Protein AF-A0A2V5RCE3-F1 (afdb_monomer_lite)

Sequence (165 aa):
MPLLRQLEFVLVGQALRLPKSEPASDALALQLRGCDLRLERNARDLLRANGAARIAVELRVEWSPRLNTSAGRADYRQKLISLNPRLYEHPPEIDRTLRHELAHLLAQFRAGRRRILPHGKEWQQACRDLEIADDFRASGRYAVRLRAWPAVARTMEVNSTRGFD

pLDDT: mean 70.64, std 27.06, range [26.64, 98.31]

Secondary structure (DSSP, 8-state):
----------------------THHHHHHHHTTSB-HHHHHHHHHHHHHTT-HHHHTT-EEEE-TT--S-SEEEETTTTEEEE-GGGGG-HHHHHHHHHHHHHHHHHHHHHTTS---TT-HHHHHHHHHTT--TT--SSTT-S---TTS-S-----S--TT----

Structure (mmCIF, N/CA/C/O backbone):
data_AF-A0A2V5RCE3-F1
#
_entry.id   AF-A0A2V5RCE3-F1
#
loop_
_atom_site.group_PDB
_atom_site.id
_atom_site.type_symbol
_atom_site.label_atom_id
_atom_site.label_alt_id
_atom_site.label_comp_id
_atom_site.label_asym_id
_atom_site.label_entity_id
_atom_site.label_seq_id
_atom_site.pdbx_PDB_ins_code
_atom_site.Cartn_x
_atom_site.Cartn_y
_atom_site.Cartn_z
_atom_site.occupancy
_atom_site.B_iso_or_equiv
_atom_site.auth_seq_id
_atom_site.auth_comp_id
_atom_site.auth_asym_id
_atom_site.auth_atom_id
_atom_site.pdbx_PDB_model_num
ATOM 1 N N . MET A 1 1 ? 65.523 -5.461 -32.815 1.00 37.84 1 MET A N 1
ATOM 2 C CA . MET A 1 1 ? 64.943 -4.710 -31.681 1.00 37.84 1 MET A CA 1
ATOM 3 C C . MET A 1 1 ? 63.880 -3.758 -32.222 1.00 37.84 1 MET A C 1
ATOM 5 O O . MET A 1 1 ? 64.262 -2.705 -32.714 1.00 37.84 1 MET A O 1
ATOM 9 N N . PRO A 1 2 ? 62.587 -4.132 -32.252 1.00 42.06 2 PRO A N 1
ATOM 10 C CA . PRO A 1 2 ? 61.527 -3.234 -32.700 1.00 42.06 2 PRO A CA 1
ATOM 11 C C . PRO A 1 2 ? 61.005 -2.392 -31.525 1.00 42.06 2 PRO A C 1
ATOM 13 O O . PRO A 1 2 ? 60.792 -2.913 -30.431 1.00 42.06 2 PRO A O 1
ATOM 16 N N . LEU A 1 3 ? 60.784 -1.098 -31.759 1.00 37.69 3 LEU A N 1
ATOM 17 C CA . LEU A 1 3 ? 60.127 -0.180 -30.830 1.00 37.69 3 LEU A CA 1
ATOM 18 C C . LEU A 1 3 ? 58.724 0.164 -31.360 1.00 37.69 3 LEU A C 1
ATOM 20 O O . LEU A 1 3 ? 58.575 0.700 -32.452 1.00 37.69 3 LEU A O 1
ATOM 24 N N . LEU A 1 4 ? 57.729 -0.261 -30.574 1.00 37.22 4 LEU A N 1
ATOM 25 C CA . LEU A 1 4 ? 56.432 0.359 -30.238 1.00 37.22 4 LEU A CA 1
ATOM 26 C C . LEU A 1 4 ? 55.838 1.334 -31.278 1.00 37.22 4 LEU A C 1
ATOM 28 O O . LEU A 1 4 ? 56.316 2.443 -31.459 1.00 37.22 4 LEU A O 1
ATOM 32 N N . ARG A 1 5 ? 54.821 0.908 -32.039 1.00 42.91 5 ARG A N 1
ATOM 33 C CA . ARG A 1 5 ? 53.375 1.096 -31.759 1.00 42.91 5 ARG A CA 1
ATOM 34 C C . ARG A 1 5 ? 52.972 2.546 -31.455 1.00 42.91 5 ARG A C 1
ATOM 36 O O . ARG A 1 5 ? 52.985 2.958 -30.302 1.00 42.91 5 ARG A O 1
ATOM 43 N N . GLN A 1 6 ? 52.423 3.221 -32.463 1.00 35.06 6 GLN A N 1
ATOM 44 C CA . GLN A 1 6 ? 51.407 4.253 -32.267 1.00 35.06 6 GLN A CA 1
ATOM 45 C C . GLN A 1 6 ? 50.334 4.104 -33.354 1.00 35.06 6 GLN A C 1
ATOM 47 O O . GLN A 1 6 ? 50.625 4.136 -34.545 1.00 35.06 6 GLN A O 1
ATOM 52 N N . LEU A 1 7 ? 49.110 3.817 -32.908 1.00 35.25 7 LEU A N 1
ATOM 53 C CA . LEU A 1 7 ? 47.897 3.781 -33.717 1.00 35.25 7 LEU A CA 1
ATOM 54 C C . LEU A 1 7 ? 47.349 5.208 -33.775 1.00 35.25 7 LEU A C 1
ATOM 56 O O . LEU A 1 7 ? 46.911 5.746 -32.760 1.00 35.25 7 LEU A O 1
ATOM 60 N N . GLU A 1 8 ? 47.391 5.794 -34.964 1.00 29.88 8 GLU A N 1
ATOM 61 C CA . GLU A 1 8 ? 46.685 7.021 -35.316 1.00 29.88 8 GLU A CA 1
ATOM 62 C C . GLU A 1 8 ? 45.171 6.749 -35.294 1.00 29.88 8 GLU A C 1
ATOM 64 O O . GLU A 1 8 ? 44.665 5.904 -36.038 1.00 29.88 8 GLU A O 1
ATOM 69 N N . PHE A 1 9 ? 44.433 7.443 -34.426 1.00 29.42 9 PHE A N 1
ATOM 70 C CA . PHE A 1 9 ? 42.972 7.430 -34.444 1.00 29.42 9 PHE A CA 1
ATOM 71 C C . PHE A 1 9 ? 42.479 8.393 -35.525 1.00 29.42 9 PHE A C 1
ATOM 73 O O . PHE A 1 9 ? 42.364 9.598 -35.313 1.00 29.42 9 PHE A O 1
ATOM 80 N N . VAL A 1 10 ? 42.150 7.842 -36.690 1.00 30.52 10 VAL A N 1
ATOM 81 C CA . VAL A 1 10 ? 41.373 8.541 -37.714 1.00 30.52 10 VAL A CA 1
ATOM 82 C C . VAL A 1 10 ? 39.913 8.601 -37.248 1.00 30.52 10 VAL A C 1
ATOM 84 O O . VAL A 1 10 ? 39.211 7.591 -37.220 1.00 30.52 10 VAL A O 1
ATOM 87 N N . LEU A 1 11 ? 39.447 9.793 -36.869 1.00 35.50 11 LEU A N 1
ATOM 88 C CA . LEU A 1 11 ? 38.039 10.064 -36.577 1.00 35.50 11 LEU A CA 1
ATOM 89 C C . LEU A 1 11 ? 37.268 10.219 -37.900 1.00 35.50 11 LEU A C 1
ATOM 91 O O . LEU A 1 11 ? 37.122 11.322 -38.421 1.00 35.50 11 LEU A O 1
ATOM 95 N N . VAL A 1 12 ? 36.767 9.111 -38.450 1.00 33.16 12 VAL A N 1
ATOM 96 C CA . VAL A 1 12 ? 35.736 9.143 -39.500 1.00 33.16 12 VAL A CA 1
ATOM 97 C C . VAL A 1 12 ? 34.368 9.151 -38.827 1.00 33.16 12 VAL A C 1
ATOM 99 O O . VAL A 1 12 ? 34.001 8.230 -38.099 1.00 33.16 12 VAL A O 1
ATOM 102 N N . GLY A 1 13 ? 33.616 10.224 -39.069 1.00 37.88 13 GLY A N 1
ATOM 103 C CA . GLY A 1 13 ? 32.244 10.378 -38.615 1.00 37.88 13 GLY A CA 1
ATOM 104 C C . GLY A 1 13 ? 31.336 9.310 -39.214 1.00 37.88 13 GLY A C 1
ATOM 105 O O . GLY A 1 13 ? 31.085 9.290 -40.416 1.00 37.88 13 GLY A O 1
ATOM 106 N N . GLN A 1 14 ? 30.790 8.457 -38.355 1.00 32.53 14 GLN A N 1
ATOM 107 C CA . GLN A 1 14 ? 29.601 7.674 -38.652 1.00 32.53 14 GLN A CA 1
ATOM 108 C C . GLN A 1 14 ? 28.648 7.809 -37.472 1.00 32.53 14 GLN A C 1
ATOM 110 O O . GLN A 1 14 ? 28.931 7.378 -36.355 1.00 32.53 14 GLN A O 1
ATOM 115 N N . ALA A 1 15 ? 27.514 8.457 -37.729 1.00 34.78 15 ALA A N 1
ATOM 116 C CA . ALA A 1 15 ? 26.385 8.480 -36.822 1.00 34.78 15 ALA A CA 1
ATOM 117 C C . ALA A 1 15 ? 25.891 7.040 -36.639 1.00 34.78 15 ALA A C 1
ATOM 119 O O . ALA A 1 15 ? 25.146 6.513 -37.467 1.00 34.78 15 ALA A O 1
ATOM 120 N N . LEU A 1 16 ? 26.321 6.402 -35.551 1.00 32.81 16 LEU A N 1
ATOM 121 C CA . LEU A 1 16 ? 25.692 5.203 -35.020 1.00 32.81 16 LEU A CA 1
ATOM 122 C C . LEU A 1 16 ? 24.250 5.571 -34.659 1.00 32.81 16 LEU A C 1
ATOM 124 O O . LEU A 1 16 ? 23.953 6.046 -33.564 1.00 32.81 16 LEU A O 1
ATOM 128 N N . ARG A 1 17 ? 23.341 5.370 -35.619 1.00 36.81 17 ARG A N 1
ATOM 129 C CA . ARG A 1 17 ? 21.923 5.170 -35.334 1.00 36.81 17 ARG A CA 1
ATOM 130 C C . ARG A 1 17 ? 21.852 3.992 -34.370 1.00 36.81 17 ARG A C 1
ATOM 132 O O . ARG A 1 17 ? 21.995 2.842 -34.778 1.00 36.81 17 ARG A O 1
ATOM 139 N N . LEU A 1 18 ? 21.667 4.306 -33.090 1.00 40.34 18 LEU A N 1
ATOM 140 C CA . LEU A 1 18 ? 21.235 3.347 -32.085 1.00 40.34 18 LEU A CA 1
ATOM 141 C C . LEU A 1 18 ? 20.027 2.587 -32.655 1.00 40.34 18 LEU A C 1
ATOM 143 O O . LEU A 1 18 ? 19.117 3.238 -33.186 1.00 40.34 18 LEU A O 1
ATOM 147 N N . PRO A 1 19 ? 20.007 1.244 -32.593 1.00 34.78 19 PRO A N 1
ATOM 148 C CA . PRO A 1 19 ? 18.826 0.497 -32.984 1.00 34.78 19 PRO A CA 1
ATOM 149 C C . PRO A 1 19 ? 17.651 1.018 -32.155 1.00 34.78 19 PRO A C 1
ATOM 151 O O . PRO A 1 19 ? 17.719 1.095 -30.928 1.00 34.78 19 PRO A O 1
ATOM 154 N N . LYS A 1 20 ? 16.595 1.447 -32.850 1.00 43.28 20 LYS A N 1
ATOM 155 C CA . LYS A 1 20 ? 15.326 1.836 -32.244 1.00 43.28 20 LYS A CA 1
ATOM 156 C C . LYS A 1 20 ? 14.777 0.588 -31.561 1.00 43.28 20 LYS A C 1
ATOM 158 O O . LYS A 1 20 ? 14.284 -0.307 -32.237 1.00 43.28 20 LYS A O 1
ATOM 163 N N . SER A 1 21 ? 14.938 0.511 -30.246 1.00 45.16 21 SER A N 1
ATOM 164 C CA . SER A 1 21 ? 14.402 -0.568 -29.425 1.00 45.16 21 SER A CA 1
ATOM 165 C C . SER A 1 21 ? 12.898 -0.697 -29.691 1.00 45.16 21 SER A C 1
ATOM 167 O O . SER A 1 21 ? 12.136 0.242 -29.471 1.00 45.16 21 SER A O 1
ATOM 169 N N . GLU A 1 22 ? 12.519 -1.846 -30.241 1.00 49.88 22 GLU A N 1
ATOM 170 C CA . GLU A 1 22 ? 11.187 -2.255 -30.697 1.00 49.88 22 GLU A CA 1
ATOM 171 C C . GLU A 1 22 ? 10.179 -2.467 -29.514 1.00 49.88 22 GLU A C 1
ATOM 173 O O . GLU A 1 22 ? 10.536 -2.246 -28.352 1.00 49.88 22 GLU A O 1
ATOM 178 N N . PRO A 1 23 ? 8.895 -2.838 -29.750 1.00 42.31 23 PRO A N 1
ATOM 179 C CA . PRO A 1 23 ? 7.670 -2.381 -29.062 1.00 42.31 23 PRO A CA 1
ATOM 180 C C . PRO A 1 23 ? 7.483 -2.823 -27.600 1.00 42.31 23 PRO A C 1
ATOM 182 O O . PRO A 1 23 ? 6.464 -2.502 -26.988 1.00 42.31 23 PRO A O 1
ATOM 185 N N . ALA A 1 24 ? 8.453 -3.519 -27.004 1.00 45.22 24 ALA A N 1
ATOM 186 C CA . ALA A 1 24 ? 8.460 -3.815 -25.573 1.00 45.22 24 ALA A CA 1
ATOM 187 C C . ALA A 1 24 ? 8.501 -2.524 -24.740 1.00 45.22 24 ALA A C 1
ATOM 189 O O . ALA A 1 24 ? 7.848 -2.442 -23.704 1.00 45.22 24 ALA A O 1
ATOM 190 N N . SER A 1 25 ? 9.195 -1.490 -25.235 1.00 53.25 25 SER A N 1
ATOM 191 C CA . SER A 1 25 ? 9.208 -0.163 -24.611 1.00 53.25 25 SER A CA 1
ATOM 192 C C . SER A 1 25 ? 7.839 0.515 -24.664 1.00 53.25 25 SER A C 1
ATOM 194 O O . SER A 1 25 ? 7.491 1.219 -23.725 1.00 53.25 25 SER A O 1
ATOM 196 N N . ASP A 1 26 ? 7.051 0.296 -25.719 1.00 42.88 26 ASP A N 1
ATOM 197 C CA . ASP A 1 26 ? 5.727 0.906 -25.870 1.00 42.88 26 ASP A CA 1
ATOM 198 C C . ASP A 1 26 ? 4.650 0.138 -25.096 1.00 42.88 26 ASP A C 1
ATOM 200 O O . ASP A 1 26 ? 3.812 0.759 -24.447 1.00 42.88 26 ASP A O 1
ATOM 204 N N . ALA A 1 27 ? 4.704 -1.198 -25.071 1.00 46.28 27 ALA A N 1
ATOM 205 C CA . ALA A 1 27 ? 3.837 -2.024 -24.227 1.00 46.28 27 ALA A CA 1
ATOM 206 C C . ALA A 1 27 ? 4.103 -1.784 -22.731 1.00 46.28 27 ALA A C 1
ATOM 208 O O . ALA A 1 27 ? 3.159 -1.634 -21.951 1.00 46.28 27 ALA A O 1
ATOM 209 N N . LEU A 1 28 ? 5.379 -1.660 -22.345 1.00 53.59 28 LEU A N 1
ATOM 210 C CA . LEU A 1 28 ? 5.767 -1.240 -21.003 1.00 53.59 28 LEU A CA 1
ATOM 211 C C . LEU A 1 28 ? 5.331 0.210 -20.757 1.00 53.59 28 LEU A C 1
ATOM 213 O O . LEU A 1 28 ? 4.708 0.482 -19.742 1.00 53.59 28 LEU A O 1
ATOM 217 N N . ALA A 1 29 ? 5.539 1.140 -21.695 1.00 46.69 29 ALA A N 1
ATOM 218 C CA . ALA A 1 29 ? 5.075 2.526 -21.560 1.00 46.69 29 ALA A CA 1
ATOM 219 C C . ALA A 1 29 ? 3.543 2.660 -21.454 1.00 46.69 29 ALA A C 1
ATOM 221 O O . ALA A 1 29 ? 3.061 3.606 -20.829 1.00 46.69 29 ALA A O 1
ATOM 222 N N . LEU A 1 30 ? 2.771 1.736 -22.031 1.00 48.41 30 LEU A N 1
ATOM 223 C CA . LEU A 1 30 ? 1.317 1.651 -21.872 1.00 48.41 30 LEU A CA 1
ATOM 224 C C . LEU A 1 30 ? 0.917 1.054 -20.514 1.00 48.41 30 LEU A C 1
ATOM 226 O O . LEU A 1 30 ? 0.016 1.595 -19.876 1.00 48.41 30 LEU A O 1
ATOM 230 N N . GLN A 1 31 ? 1.621 0.029 -20.019 1.00 51.53 31 GLN A N 1
ATOM 231 C CA . GLN A 1 31 ? 1.467 -0.465 -18.637 1.00 51.53 31 GLN A CA 1
ATOM 232 C C . GLN A 1 31 ? 1.851 0.599 -17.592 1.00 51.53 31 GLN A C 1
ATOM 234 O O . GLN A 1 31 ? 1.241 0.692 -16.530 1.00 51.53 31 GLN A O 1
ATOM 239 N N . LEU A 1 32 ? 2.823 1.450 -17.922 1.00 51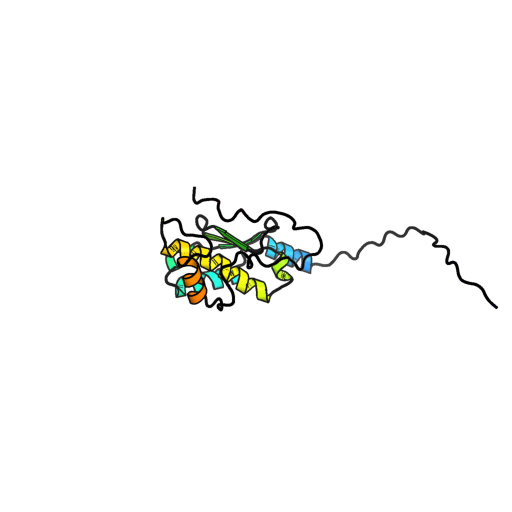.62 32 LEU A N 1
ATOM 240 C CA . LEU A 1 32 ? 3.333 2.545 -17.097 1.00 51.62 32 LEU A CA 1
ATOM 241 C C . LEU A 1 32 ? 2.439 3.794 -17.072 1.00 51.62 32 LEU A C 1
ATOM 243 O O . LEU A 1 32 ? 2.710 4.718 -16.307 1.00 51.62 32 LEU A O 1
ATOM 247 N N . ARG A 1 33 ? 1.393 3.855 -17.906 1.00 53.25 33 ARG A N 1
ATOM 248 C CA . ARG A 1 33 ? 0.445 4.981 -17.987 1.00 53.25 33 ARG A CA 1
ATOM 249 C C . ARG A 1 33 ? -0.935 4.653 -17.409 1.00 53.25 33 ARG A C 1
ATOM 251 O O . ARG A 1 33 ? -1.924 5.269 -17.801 1.00 53.25 33 ARG A O 1
ATOM 258 N N . GLY A 1 34 ? -1.019 3.708 -16.471 1.00 66.38 34 GLY A N 1
ATOM 259 C CA . GLY A 1 34 ? -2.299 3.262 -15.924 1.00 66.38 34 GLY A CA 1
ATOM 260 C C . GLY A 1 34 ? -2.231 2.630 -14.538 1.00 66.38 34 GLY A C 1
ATOM 261 O O . GLY A 1 34 ? -1.169 2.487 -13.931 1.00 66.38 34 GLY A O 1
ATOM 262 N N . CYS A 1 35 ? -3.418 2.271 -14.040 1.00 76.19 35 CYS A N 1
ATOM 263 C CA . CYS A 1 35 ? -3.561 1.453 -12.842 1.00 76.19 35 CYS A CA 1
ATOM 264 C C . CYS A 1 35 ? -3.161 0.007 -13.168 1.00 76.19 35 CYS A C 1
ATOM 266 O O . CYS A 1 35 ? -3.618 -0.551 -14.168 1.00 76.19 35 CYS A O 1
ATOM 268 N N . ASP A 1 36 ? -2.335 -0.609 -12.328 1.00 87.75 36 ASP A N 1
ATOM 269 C CA . ASP A 1 36 ? -1.973 -2.017 -12.457 1.00 87.75 36 ASP A CA 1
ATOM 270 C C . ASP A 1 36 ? -3.043 -2.878 -11.779 1.00 87.75 36 ASP A C 1
ATOM 272 O O . ASP A 1 36 ? -3.044 -3.067 -10.563 1.00 87.75 36 ASP A O 1
ATOM 276 N N . LEU A 1 37 ? -3.980 -3.398 -12.575 1.00 91.00 37 LEU A N 1
ATOM 277 C CA . LEU A 1 37 ? -5.136 -4.144 -12.069 1.00 91.00 37 LEU A CA 1
ATOM 278 C C . LEU A 1 37 ? -4.751 -5.417 -11.306 1.00 91.00 37 LEU A C 1
ATOM 280 O O . LEU A 1 37 ? -5.505 -5.862 -10.436 1.00 91.00 37 LEU A O 1
ATOM 284 N N . ARG A 1 38 ? -3.600 -6.023 -11.625 1.00 94.06 38 ARG A N 1
ATOM 285 C CA . ARG A 1 38 ? -3.135 -7.233 -10.942 1.00 94.06 38 ARG A CA 1
ATOM 286 C C . ARG A 1 38 ? -2.616 -6.881 -9.555 1.00 94.06 38 ARG A C 1
ATOM 288 O O . ARG A 1 38 ? -3.024 -7.520 -8.584 1.00 94.06 38 ARG A O 1
ATOM 295 N N . LEU A 1 39 ? -1.750 -5.871 -9.460 1.00 94.94 39 LEU A N 1
ATOM 296 C CA . LEU A 1 39 ? -1.236 -5.395 -8.174 1.00 94.94 39 LEU A CA 1
ATOM 297 C C . LEU A 1 39 ? -2.355 -4.807 -7.314 1.00 94.94 39 LEU A C 1
ATOM 299 O O . LEU A 1 39 ? -2.414 -5.076 -6.117 1.00 94.94 39 LEU A O 1
ATOM 303 N N . GLU A 1 40 ? -3.284 -4.079 -7.931 1.00 96.69 40 GLU A N 1
ATOM 304 C CA . GLU A 1 40 ? -4.472 -3.549 -7.270 1.00 96.69 40 GLU A CA 1
ATOM 305 C C . GLU A 1 40 ? -5.336 -4.668 -6.689 1.00 96.69 40 GLU A C 1
ATOM 307 O O . GLU A 1 40 ? -5.660 -4.627 -5.503 1.00 96.69 40 GLU A O 1
ATOM 312 N N . ARG A 1 41 ? -5.670 -5.704 -7.473 1.00 97.12 41 ARG A N 1
ATOM 313 C CA . ARG A 1 41 ? -6.446 -6.851 -6.977 1.00 97.12 41 ARG A CA 1
ATOM 314 C C . ARG A 1 41 ? -5.761 -7.512 -5.781 1.00 97.12 41 ARG A C 1
ATOM 316 O O . ARG A 1 41 ? -6.404 -7.666 -4.748 1.00 97.12 41 ARG A O 1
ATOM 323 N N . ASN A 1 42 ? -4.468 -7.818 -5.900 1.00 96.38 42 ASN A N 1
ATOM 324 C CA . ASN A 1 42 ? -3.686 -8.411 -4.814 1.00 96.38 42 ASN A CA 1
ATOM 325 C C . ASN A 1 42 ? -3.735 -7.543 -3.543 1.00 96.38 42 ASN A C 1
ATOM 327 O O . ASN A 1 42 ? -4.084 -8.016 -2.463 1.00 96.38 42 ASN A O 1
ATOM 331 N N . ALA A 1 43 ? -3.471 -6.242 -3.674 1.00 97.44 43 ALA A N 1
ATOM 332 C CA . ALA A 1 43 ? -3.476 -5.324 -2.541 1.00 97.44 43 ALA A CA 1
ATOM 333 C C . ALA A 1 43 ? -4.865 -5.189 -1.890 1.00 97.44 43 ALA A C 1
ATOM 335 O O . ALA A 1 43 ? -4.979 -5.094 -0.666 1.00 97.44 43 ALA A O 1
ATOM 336 N N . ARG A 1 44 ? -5.940 -5.227 -2.685 1.00 98.25 44 ARG A N 1
ATOM 337 C CA . ARG A 1 44 ? -7.314 -5.239 -2.168 1.00 98.25 44 ARG A CA 1
ATOM 338 C C . ARG A 1 44 ? -7.626 -6.509 -1.391 1.00 98.25 44 ARG A C 1
ATOM 340 O O . ARG A 1 44 ? -8.253 -6.422 -0.337 1.00 98.25 44 ARG A O 1
ATOM 347 N N . ASP A 1 45 ? -7.200 -7.662 -1.888 1.00 98.19 45 ASP A N 1
ATOM 348 C CA . ASP A 1 45 ? -7.431 -8.945 -1.224 1.00 98.19 45 ASP A CA 1
ATOM 349 C C . ASP A 1 45 ? -6.671 -9.017 0.105 1.00 98.19 45 ASP A C 1
ATOM 351 O O . ASP A 1 45 ? -7.261 -9.374 1.126 1.00 98.19 45 ASP A O 1
ATOM 355 N N . LEU A 1 46 ? -5.429 -8.525 0.136 1.00 97.62 46 LEU A N 1
ATOM 356 C CA . LEU A 1 46 ? -4.654 -8.363 1.368 1.00 97.62 46 LEU A CA 1
ATOM 357 C C . LEU A 1 46 ? -5.350 -7.445 2.386 1.00 97.62 46 LEU A C 1
ATOM 359 O O . LEU A 1 46 ? -5.424 -7.783 3.568 1.00 97.62 46 LEU A O 1
ATOM 363 N N . LEU A 1 47 ? -5.907 -6.304 1.960 1.00 98.25 47 LEU A N 1
ATOM 364 C CA . LEU A 1 47 ? -6.668 -5.425 2.859 1.00 98.25 47 LEU A CA 1
ATOM 365 C C . LEU A 1 47 ? -7.944 -6.088 3.381 1.00 98.25 47 LEU A C 1
ATOM 367 O O . LEU A 1 47 ? -8.267 -5.938 4.558 1.00 98.25 47 LEU A O 1
ATOM 371 N N . ARG A 1 48 ? -8.678 -6.816 2.533 1.00 98.31 48 ARG A N 1
ATOM 372 C CA . ARG A 1 48 ? -9.897 -7.535 2.937 1.00 98.31 48 ARG A CA 1
ATOM 373 C C . ARG A 1 48 ? -9.591 -8.604 3.976 1.00 98.31 48 ARG A C 1
ATOM 375 O O . ARG A 1 48 ? -10.257 -8.625 5.008 1.00 98.31 48 ARG A O 1
ATOM 382 N N . ALA A 1 49 ? -8.559 -9.413 3.738 1.00 97.62 49 ALA A N 1
ATOM 383 C CA . ALA A 1 49 ? -8.086 -10.421 4.684 1.00 97.62 49 ALA A CA 1
ATOM 384 C C . ALA A 1 49 ? -7.707 -9.806 6.045 1.00 97.62 49 ALA A C 1
ATOM 386 O O . ALA A 1 49 ? -7.877 -10.434 7.083 1.00 97.62 49 ALA A O 1
ATOM 387 N N . ASN A 1 50 ? -7.282 -8.540 6.046 1.00 97.56 50 ASN A N 1
ATOM 388 C CA . ASN A 1 50 ? -6.880 -7.784 7.230 1.00 97.56 50 ASN A CA 1
ATOM 389 C C . ASN A 1 50 ? -7.976 -6.879 7.828 1.00 97.56 50 ASN A C 1
ATOM 391 O O . ASN A 1 50 ? -7.673 -5.952 8.588 1.00 97.56 50 ASN A O 1
ATOM 395 N N . GLY A 1 51 ? -9.249 -7.117 7.488 1.00 97.56 51 GLY A N 1
ATOM 396 C CA . GLY A 1 51 ? -10.400 -6.394 8.049 1.00 97.56 51 GLY A CA 1
ATOM 397 C C . GLY A 1 51 ? -10.588 -4.968 7.515 1.00 97.56 51 GLY A C 1
ATOM 398 O O . GLY A 1 51 ? -11.392 -4.201 8.042 1.00 97.56 51 GLY A O 1
ATOM 399 N N . ALA A 1 52 ? -9.875 -4.594 6.452 1.00 97.81 52 ALA A N 1
ATOM 400 C CA . ALA A 1 52 ? -9.893 -3.262 5.849 1.00 97.81 52 ALA A CA 1
ATOM 401 C C . ALA A 1 52 ? -10.714 -3.202 4.546 1.00 97.81 52 ALA A C 1
ATOM 403 O O . ALA A 1 52 ? -10.440 -2.391 3.659 1.00 97.81 52 ALA A O 1
ATOM 404 N N . ALA A 1 53 ? -11.767 -4.023 4.438 1.00 97.69 53 ALA A N 1
ATOM 405 C CA . ALA A 1 53 ? -12.628 -4.108 3.253 1.00 97.69 53 ALA A CA 1
ATOM 406 C C . ALA A 1 53 ? -13.195 -2.746 2.807 1.00 97.69 53 ALA A C 1
ATOM 408 O O . ALA A 1 53 ? -13.305 -2.492 1.608 1.00 97.69 53 ALA A O 1
ATOM 409 N N . ARG A 1 54 ? -13.480 -1.845 3.763 1.00 97.12 54 ARG A N 1
ATOM 410 C CA . ARG A 1 54 ? -13.999 -0.498 3.484 1.00 97.12 54 ARG A CA 1
ATOM 411 C C . ARG A 1 54 ? -13.061 0.335 2.613 1.00 97.12 54 ARG A C 1
ATOM 413 O O . ARG A 1 54 ? -13.541 1.012 1.724 1.00 97.12 54 ARG A O 1
ATOM 420 N N . ILE A 1 55 ? -11.750 0.291 2.859 1.00 97.38 55 ILE A N 1
ATOM 421 C CA . ILE A 1 55 ? -10.780 1.051 2.051 1.00 97.38 55 ILE A CA 1
ATOM 422 C C . ILE A 1 55 ? -10.259 0.251 0.855 1.00 97.38 55 ILE A C 1
ATOM 424 O O . ILE A 1 55 ? -9.713 0.835 -0.075 1.00 97.38 55 ILE A O 1
ATOM 428 N N . ALA A 1 56 ? -10.437 -1.074 0.859 1.00 97.81 56 ALA A N 1
ATOM 429 C CA . ALA A 1 56 ? -10.028 -1.927 -0.247 1.00 97.81 56 ALA A CA 1
ATOM 430 C C . ALA A 1 56 ? -10.780 -1.574 -1.538 1.00 97.81 56 ALA A C 1
ATOM 432 O O . ALA A 1 56 ? -10.169 -1.511 -2.595 1.00 97.81 56 ALA A O 1
ATOM 433 N N . VAL A 1 57 ? -12.087 -1.297 -1.477 1.00 96.69 57 VAL A N 1
ATOM 434 C CA . VAL A 1 57 ? -12.877 -0.970 -2.683 1.00 96.69 57 VAL A CA 1
ATOM 435 C C . VAL A 1 57 ? -12.390 0.296 -3.399 1.00 96.69 57 VAL A C 1
ATOM 437 O O . VAL A 1 57 ? -12.472 0.377 -4.619 1.00 96.69 57 VAL A O 1
ATOM 440 N N . GLU A 1 58 ? -11.832 1.246 -2.653 1.00 96.31 58 GLU A N 1
ATOM 441 C CA . GLU A 1 58 ? -11.324 2.519 -3.172 1.00 96.31 58 GLU A CA 1
ATOM 442 C C . GLU A 1 58 ? -9.848 2.446 -3.597 1.00 96.31 58 GLU A C 1
ATOM 444 O O . GLU A 1 58 ? -9.383 3.313 -4.333 1.00 96.31 58 GLU A O 1
ATOM 449 N N . LEU A 1 59 ? -9.103 1.427 -3.141 1.00 97.88 59 LEU A N 1
ATOM 450 C CA . LEU A 1 59 ? -7.661 1.328 -3.366 1.00 97.88 59 LEU A CA 1
ATOM 451 C C . LEU A 1 59 ? -7.331 1.262 -4.858 1.00 97.88 59 LEU A C 1
ATOM 453 O O . LEU A 1 59 ? -7.862 0.403 -5.560 1.00 97.88 59 LEU A O 1
ATOM 457 N N . ARG A 1 60 ? -6.390 2.093 -5.301 1.00 97.25 60 ARG A N 1
ATOM 458 C CA . ARG A 1 60 ? -5.773 2.051 -6.627 1.00 97.25 60 ARG A CA 1
ATOM 459 C C . ARG A 1 60 ? -4.269 1.844 -6.519 1.00 97.25 60 ARG A C 1
ATOM 461 O O . ARG A 1 60 ? -3.640 2.331 -5.579 1.00 97.25 60 ARG A O 1
ATOM 468 N N . VAL A 1 61 ? -3.696 1.153 -7.499 1.00 96.62 61 VAL A N 1
ATOM 469 C CA . VAL A 1 61 ? -2.241 0.982 -7.628 1.00 96.62 61 VAL A CA 1
ATOM 470 C C . VAL A 1 61 ? -1.815 1.461 -9.004 1.00 96.62 61 VAL A C 1
ATOM 472 O O . VAL A 1 61 ? -2.361 0.998 -9.999 1.00 96.62 61 VAL A O 1
ATOM 475 N N . GLU A 1 62 ? -0.854 2.375 -9.076 1.00 94.94 62 GLU A N 1
ATOM 476 C CA . GLU A 1 62 ? -0.358 2.937 -10.333 1.00 94.94 62 GLU A CA 1
ATOM 477 C C . GLU A 1 62 ? 1.164 2.877 -10.435 1.00 94.94 62 GLU A C 1
ATOM 479 O O . GLU A 1 62 ? 1.886 2.871 -9.436 1.00 94.94 62 GLU A O 1
ATOM 484 N N . TRP A 1 63 ? 1.649 2.932 -11.669 1.00 94.00 63 TRP A N 1
ATOM 485 C CA . TRP A 1 63 ? 3.047 3.204 -11.967 1.00 94.00 63 TRP A CA 1
ATOM 486 C C . TRP A 1 63 ? 3.223 4.699 -12.231 1.00 94.00 63 TRP A C 1
ATOM 488 O O . TRP A 1 63 ? 2.581 5.256 -13.118 1.00 94.00 63 TRP A O 1
ATOM 498 N N . SER A 1 64 ? 4.086 5.369 -11.466 1.00 90.69 64 SER A N 1
ATOM 499 C CA . SER A 1 64 ? 4.251 6.822 -11.558 1.00 90.69 64 SER A CA 1
ATOM 500 C C . SER A 1 64 ? 5.649 7.198 -12.055 1.00 90.69 64 SER A C 1
ATOM 502 O O . SER A 1 64 ? 6.609 7.125 -11.284 1.00 90.69 64 SER A O 1
ATOM 504 N N . PRO A 1 65 ? 5.810 7.687 -13.302 1.00 85.94 65 PRO A N 1
ATOM 505 C CA . PRO A 1 65 ? 7.114 8.126 -13.817 1.00 85.94 65 PRO A CA 1
ATOM 506 C C . PRO A 1 65 ? 7.656 9.368 -13.098 1.00 85.94 65 PRO A C 1
ATOM 508 O O . PRO A 1 65 ? 8.824 9.719 -13.247 1.00 85.94 65 PRO A O 1
ATOM 511 N N . ARG A 1 66 ? 6.812 10.044 -12.308 1.00 86.38 66 ARG A N 1
ATOM 512 C CA . ARG A 1 66 ? 7.199 11.184 -11.470 1.00 86.38 66 ARG A CA 1
ATOM 513 C C . ARG A 1 66 ? 7.872 10.748 -10.166 1.00 86.38 66 ARG A C 1
ATOM 515 O O . ARG A 1 66 ? 8.510 11.574 -9.519 1.00 86.38 66 ARG A O 1
ATOM 522 N N . LEU A 1 67 ? 7.733 9.481 -9.769 1.00 83.44 67 LEU A N 1
ATOM 523 C CA . LEU A 1 67 ? 8.334 8.947 -8.554 1.00 83.44 67 LEU A CA 1
ATOM 524 C C . LEU A 1 67 ? 9.794 8.570 -8.831 1.00 83.44 67 LEU A C 1
ATOM 526 O O . LEU A 1 67 ? 10.081 7.495 -9.342 1.00 83.44 67 LEU A O 1
ATOM 530 N N . ASN A 1 68 ? 10.722 9.482 -8.538 1.00 81.12 68 ASN A N 1
ATOM 531 C CA . ASN A 1 68 ? 12.149 9.326 -8.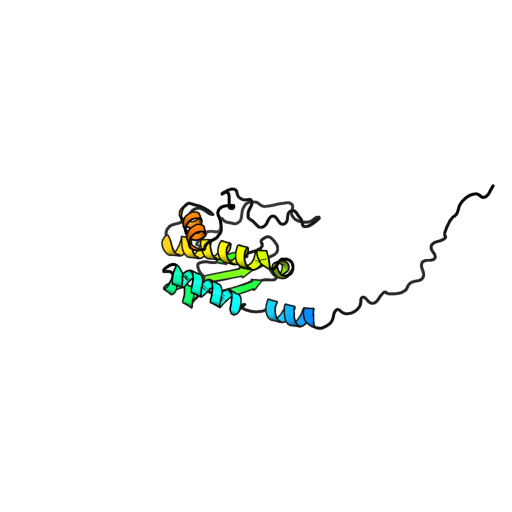853 1.00 81.12 68 ASN A CA 1
ATOM 532 C C . ASN A 1 68 ? 13.060 9.210 -7.616 1.00 81.12 68 ASN A C 1
ATOM 534 O O . ASN A 1 68 ? 14.203 8.779 -7.749 1.00 81.12 68 ASN A O 1
ATOM 538 N N . THR A 1 69 ? 12.563 9.556 -6.424 1.00 80.38 69 THR A N 1
ATOM 539 C CA . THR A 1 69 ? 13.321 9.537 -5.160 1.00 80.38 69 THR A CA 1
ATOM 540 C C . THR A 1 69 ? 12.980 8.368 -4.239 1.00 80.38 69 THR A C 1
ATOM 542 O O . THR A 1 69 ? 13.740 8.082 -3.316 1.00 80.38 69 THR A O 1
ATOM 545 N N . SER A 1 70 ? 11.868 7.672 -4.478 1.00 85.44 70 SER A N 1
ATOM 546 C CA . SER A 1 70 ? 11.461 6.481 -3.729 1.00 85.44 70 SER A CA 1
ATOM 547 C C . SER A 1 70 ? 11.029 5.360 -4.674 1.00 85.44 70 SER A C 1
ATOM 549 O O . SER A 1 70 ? 10.801 5.580 -5.866 1.00 85.44 70 SER A O 1
ATOM 551 N N . ALA A 1 71 ? 10.961 4.139 -4.145 1.00 87.81 71 ALA A N 1
ATOM 552 C CA . ALA A 1 71 ? 10.442 2.978 -4.866 1.00 87.81 71 ALA A CA 1
ATOM 553 C C . ALA A 1 71 ? 8.907 2.917 -4.845 1.00 87.81 71 ALA A C 1
ATOM 555 O O . ALA A 1 71 ? 8.298 2.442 -5.799 1.00 87.81 71 ALA A O 1
ATOM 556 N N . GLY A 1 72 ? 8.295 3.423 -3.775 1.00 92.19 72 GLY A N 1
ATOM 557 C CA . GLY A 1 72 ? 6.855 3.456 -3.577 1.00 92.19 72 GLY A CA 1
ATOM 558 C C . GLY A 1 72 ? 6.418 4.707 -2.820 1.00 92.19 72 GLY A C 1
ATOM 559 O O . GLY A 1 72 ? 7.247 5.463 -2.292 1.00 92.19 72 GLY A O 1
ATOM 560 N N . ARG A 1 73 ? 5.110 4.955 -2.841 1.00 93.81 73 ARG A N 1
ATOM 561 C CA . ARG A 1 73 ? 4.427 5.942 -2.008 1.00 93.81 73 ARG A CA 1
ATOM 562 C C . ARG A 1 73 ? 2.975 5.528 -1.790 1.00 93.81 73 ARG A C 1
ATOM 564 O O . ARG A 1 73 ? 2.261 5.285 -2.759 1.00 93.81 73 ARG A O 1
ATOM 571 N N . ALA A 1 74 ? 2.520 5.569 -0.545 1.00 95.62 74 ALA A N 1
ATOM 572 C CA . ALA A 1 74 ? 1.111 5.487 -0.175 1.00 95.62 74 ALA A CA 1
ATOM 573 C C . ALA A 1 74 ? 0.485 6.870 0.094 1.00 95.62 74 ALA A C 1
ATOM 575 O O . ALA A 1 74 ? 1.038 7.698 0.820 1.00 95.62 74 ALA A O 1
ATOM 576 N N . ASP A 1 75 ? -0.717 7.091 -0.440 1.00 95.25 75 ASP A N 1
ATOM 577 C CA . ASP A 1 75 ? -1.605 8.204 -0.106 1.00 95.25 75 ASP A CA 1
ATOM 578 C C . ASP A 1 75 ? -2.908 7.663 0.494 1.00 95.25 75 ASP A C 1
ATOM 580 O O . ASP A 1 75 ? -3.758 7.080 -0.186 1.00 95.25 75 ASP A O 1
ATOM 584 N N . TYR A 1 76 ? -3.081 7.860 1.802 1.00 95.19 76 TYR A N 1
ATOM 585 C CA . TYR A 1 76 ? -4.266 7.372 2.499 1.00 95.19 76 TYR A CA 1
ATOM 586 C C . TYR A 1 76 ? -5.528 8.187 2.218 1.00 95.19 76 TYR A C 1
ATOM 588 O O . TYR A 1 76 ? -6.621 7.649 2.385 1.00 95.19 76 TYR A O 1
ATOM 596 N N . ARG A 1 77 ? -5.439 9.452 1.803 1.00 93.69 77 ARG A N 1
ATOM 597 C CA . ARG A 1 77 ? -6.640 10.243 1.489 1.00 93.69 77 ARG A CA 1
ATOM 598 C C . ARG A 1 77 ? -7.224 9.807 0.155 1.00 93.69 77 ARG A C 1
ATOM 600 O O . ARG A 1 77 ? -8.436 9.674 0.050 1.00 93.69 77 ARG A O 1
ATOM 607 N N . GLN A 1 78 ? -6.357 9.530 -0.815 1.00 95.81 78 GLN A N 1
ATOM 608 C CA . GLN A 1 78 ? -6.749 9.094 -2.156 1.00 95.81 78 GLN A CA 1
ATOM 609 C C . GLN A 1 78 ? -6.885 7.575 -2.300 1.00 95.81 78 GLN A C 1
ATOM 611 O O . GLN A 1 78 ? -7.336 7.116 -3.344 1.00 95.81 78 GLN A O 1
ATOM 616 N N . LYS A 1 79 ? -6.476 6.801 -1.282 1.00 97.00 79 LYS A N 1
ATOM 617 C CA . LYS A 1 79 ? -6.366 5.332 -1.352 1.00 97.00 79 LYS A CA 1
ATOM 618 C C . LYS A 1 79 ? -5.535 4.921 -2.564 1.00 97.00 79 LYS A C 1
ATOM 620 O O . LYS A 1 79 ? -5.943 4.094 -3.366 1.00 97.00 79 LYS A O 1
ATOM 625 N N . LEU A 1 80 ? -4.368 5.536 -2.706 1.00 96.81 80 LEU A N 1
ATOM 626 C CA . LEU A 1 80 ? -3.499 5.346 -3.858 1.00 96.81 80 LEU A CA 1
ATOM 627 C C . LEU A 1 80 ? -2.145 4.81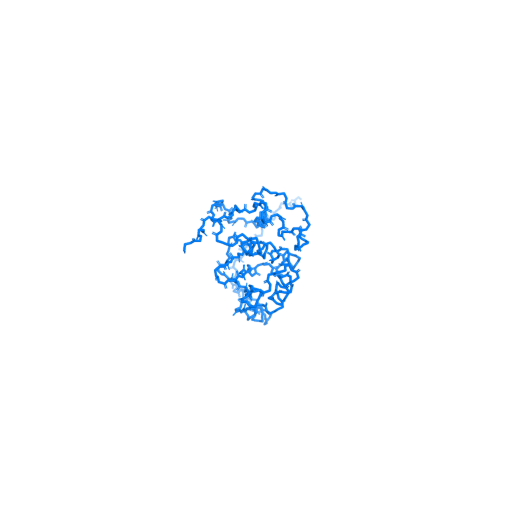6 -3.403 1.00 96.81 80 LEU A C 1
ATOM 629 O O . LEU A 1 80 ? -1.563 5.329 -2.448 1.00 96.81 80 LEU A O 1
ATOM 633 N N . ILE A 1 81 ? -1.640 3.812 -4.109 1.00 96.75 81 ILE A N 1
ATOM 634 C CA . ILE A 1 81 ? -0.235 3.421 -4.063 1.00 96.75 81 ILE A CA 1
ATOM 635 C C . ILE A 1 81 ? 0.380 3.746 -5.419 1.00 96.75 81 ILE A C 1
ATOM 637 O O . ILE A 1 81 ? -0.069 3.237 -6.444 1.00 96.75 81 ILE A O 1
ATOM 641 N N . SER A 1 82 ? 1.421 4.569 -5.417 1.00 95.12 82 SER A N 1
ATOM 642 C CA . SER A 1 82 ? 2.233 4.849 -6.598 1.00 95.12 82 SER A CA 1
ATOM 643 C C . SER A 1 82 ? 3.552 4.090 -6.485 1.00 95.12 82 SER A C 1
ATOM 645 O O . SER A 1 82 ? 4.264 4.231 -5.490 1.00 95.12 82 SER A O 1
ATOM 647 N N . LEU A 1 83 ? 3.894 3.308 -7.505 1.00 93.44 83 LEU A N 1
ATOM 648 C CA . LEU A 1 83 ? 5.144 2.559 -7.604 1.00 93.44 83 LEU A CA 1
ATOM 649 C C . LEU A 1 83 ? 6.075 3.182 -8.646 1.00 93.44 83 LEU A C 1
ATOM 651 O O . LEU A 1 83 ? 5.635 3.733 -9.659 1.00 93.44 83 LEU A O 1
ATOM 655 N N . ASN A 1 84 ? 7.378 3.092 -8.399 1.00 90.50 84 ASN A N 1
ATOM 656 C CA . ASN A 1 84 ? 8.401 3.575 -9.313 1.00 90.50 84 ASN A CA 1
ATOM 657 C C . ASN A 1 84 ? 8.560 2.588 -10.483 1.00 90.50 84 ASN A C 1
ATOM 659 O O . ASN A 1 84 ? 8.894 1.428 -10.234 1.00 90.50 84 ASN A O 1
ATOM 663 N N . PRO A 1 85 ? 8.411 3.033 -11.745 1.00 90.44 85 PRO A N 1
ATOM 664 C CA . PRO A 1 85 ? 8.622 2.213 -12.942 1.00 90.44 85 PRO A CA 1
ATOM 665 C C . PRO A 1 85 ? 9.920 1.404 -12.953 1.00 90.44 85 PRO A C 1
ATOM 667 O O . PRO A 1 85 ? 9.984 0.321 -13.517 1.00 90.44 85 PRO A O 1
ATOM 670 N N . ARG A 1 86 ? 10.978 1.895 -12.309 1.00 87.00 86 ARG A N 1
ATOM 671 C CA . ARG A 1 86 ? 12.270 1.206 -12.294 1.00 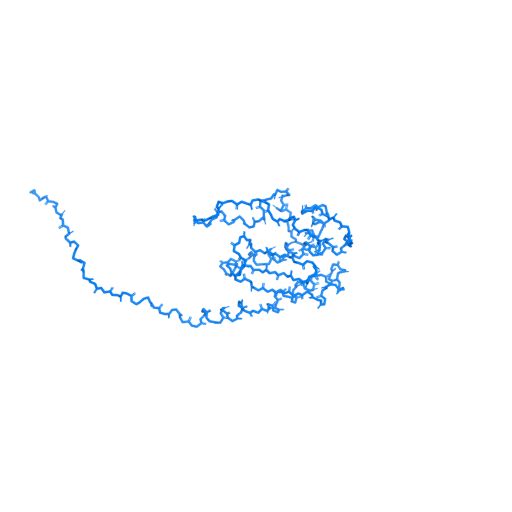87.00 86 ARG A CA 1
ATOM 672 C C . ARG A 1 86 ? 12.248 -0.114 -11.507 1.00 87.00 86 ARG A C 1
ATOM 674 O O . ARG A 1 86 ? 13.160 -0.917 -11.646 1.00 87.00 86 ARG A O 1
ATOM 681 N N . LEU A 1 87 ? 11.191 -0.393 -10.735 1.00 86.94 87 LEU A N 1
ATOM 682 C CA . LEU A 1 87 ? 10.994 -1.701 -10.099 1.00 86.94 87 LEU A CA 1
ATOM 683 C C . LEU A 1 87 ? 10.783 -2.845 -11.105 1.00 86.94 87 LEU A C 1
ATOM 685 O O . LEU A 1 87 ? 10.982 -3.997 -10.731 1.00 86.94 87 LEU A O 1
ATOM 689 N N . TYR A 1 88 ? 10.443 -2.567 -12.372 1.00 87.12 88 TYR A N 1
ATOM 690 C CA . TYR A 1 88 ? 10.400 -3.603 -13.415 1.00 87.12 88 TYR A CA 1
ATOM 691 C C . TYR A 1 88 ? 11.760 -4.287 -13.631 1.00 87.12 88 TYR A C 1
ATOM 693 O O . TYR A 1 88 ? 11.803 -5.451 -14.019 1.00 87.12 88 TYR A O 1
ATOM 701 N N . GLU A 1 89 ? 12.863 -3.601 -13.320 1.00 85.19 89 GLU A N 1
ATOM 702 C CA . GLU A 1 89 ? 14.221 -4.162 -13.356 1.00 85.19 89 GLU A CA 1
ATOM 703 C C . GLU A 1 89 ? 14.487 -5.117 -12.173 1.00 85.19 89 GLU A C 1
ATOM 705 O O . GLU A 1 89 ? 15.451 -5.883 -12.183 1.00 85.19 89 GLU A O 1
ATOM 710 N N . HIS A 1 90 ? 13.611 -5.113 -11.160 1.00 83.06 90 HIS A N 1
ATOM 711 C CA . HIS A 1 90 ? 13.736 -5.886 -9.925 1.00 83.06 90 HIS A CA 1
ATOM 712 C C . HIS A 1 90 ? 12.391 -6.518 -9.505 1.00 83.06 90 HIS A C 1
ATOM 714 O O . HIS A 1 90 ? 11.833 -6.143 -8.470 1.00 83.06 90 HIS A O 1
ATOM 720 N N . PRO A 1 91 ? 11.859 -7.511 -10.249 1.00 83.50 91 PRO A N 1
ATOM 721 C CA . PRO A 1 91 ? 10.522 -8.060 -10.002 1.00 83.50 91 PRO A CA 1
ATOM 722 C C . PRO A 1 91 ? 10.216 -8.507 -8.556 1.00 83.50 91 PRO A C 1
ATOM 724 O O . PRO A 1 91 ? 9.101 -8.248 -8.098 1.00 83.50 91 PRO A O 1
ATOM 727 N N . PRO A 1 92 ? 11.153 -9.110 -7.788 1.00 82.06 92 PRO A N 1
ATOM 728 C CA . PRO A 1 92 ? 10.902 -9.458 -6.383 1.00 82.06 92 PRO A CA 1
ATOM 729 C C . PRO A 1 92 ? 10.639 -8.247 -5.471 1.00 82.06 92 PRO A C 1
ATOM 731 O O . PRO A 1 92 ? 9.910 -8.355 -4.487 1.00 82.06 92 PRO A O 1
ATOM 734 N N . GLU A 1 93 ? 11.197 -7.078 -5.799 1.00 84.31 93 GLU A N 1
ATOM 735 C CA . GLU A 1 93 ? 11.024 -5.853 -5.010 1.00 84.31 93 GLU A CA 1
ATOM 736 C C . GLU A 1 93 ? 9.653 -5.197 -5.237 1.00 84.31 93 GLU A C 1
ATOM 738 O O . GLU A 1 93 ? 9.242 -4.361 -4.431 1.00 84.31 93 GLU A O 1
ATOM 743 N N . ILE A 1 94 ? 8.910 -5.588 -6.283 1.00 88.25 94 ILE A N 1
ATOM 744 C CA . ILE A 1 94 ? 7.556 -5.076 -6.550 1.00 88.25 94 ILE A CA 1
ATOM 745 C C . ILE A 1 94 ? 6.601 -5.478 -5.424 1.00 88.25 94 ILE A C 1
ATOM 747 O O . ILE A 1 94 ? 5.969 -4.608 -4.829 1.00 88.25 94 ILE A O 1
ATOM 751 N N . ASP A 1 95 ? 6.509 -6.774 -5.103 1.00 88.88 95 ASP A N 1
ATOM 752 C CA . ASP A 1 95 ? 5.601 -7.264 -4.053 1.00 88.88 95 ASP A CA 1
ATOM 753 C C . ASP A 1 95 ? 6.014 -6.724 -2.678 1.00 88.88 95 ASP A C 1
ATOM 755 O O . ASP A 1 95 ? 5.182 -6.224 -1.919 1.00 88.88 95 ASP A O 1
ATOM 759 N N . ARG A 1 96 ? 7.325 -6.701 -2.404 1.00 86.38 96 ARG A N 1
ATOM 760 C CA . ARG A 1 96 ? 7.880 -6.133 -1.172 1.00 86.38 96 ARG A CA 1
ATOM 761 C C . ARG A 1 96 ? 7.524 -4.652 -1.003 1.00 86.38 96 ARG A C 1
ATOM 763 O O . ARG A 1 96 ? 7.083 -4.250 0.074 1.00 86.38 96 ARG A O 1
ATOM 770 N N . THR A 1 97 ? 7.693 -3.847 -2.054 1.00 92.69 97 THR A N 1
ATOM 771 C CA . THR A 1 97 ? 7.359 -2.413 -2.033 1.00 92.69 97 THR A CA 1
ATOM 772 C C . THR A 1 97 ? 5.852 -2.208 -1.917 1.00 92.69 97 THR A C 1
ATOM 774 O O . THR A 1 97 ? 5.408 -1.409 -1.097 1.00 92.69 97 THR A O 1
ATOM 777 N N . LEU A 1 98 ? 5.049 -2.966 -2.672 1.00 94.56 98 LEU A N 1
ATOM 778 C CA . LEU A 1 98 ? 3.590 -2.900 -2.603 1.00 94.56 98 LEU A CA 1
ATOM 779 C C . LEU A 1 98 ? 3.094 -3.142 -1.175 1.00 94.56 98 LEU A C 1
ATOM 781 O O . LEU A 1 98 ? 2.317 -2.341 -0.658 1.00 94.56 98 LEU A O 1
ATOM 785 N N . ARG A 1 99 ? 3.564 -4.208 -0.518 1.00 94.62 99 ARG A N 1
ATOM 786 C CA . ARG A 1 99 ? 3.167 -4.526 0.859 1.00 94.62 99 ARG A CA 1
ATOM 787 C C . ARG A 1 99 ? 3.649 -3.466 1.855 1.00 94.62 99 ARG A C 1
ATOM 789 O O . ARG A 1 99 ? 2.898 -3.126 2.765 1.00 94.62 99 ARG A O 1
ATOM 796 N N . HIS A 1 100 ? 4.843 -2.891 1.667 1.00 93.12 100 HIS A N 1
ATOM 797 C CA . HIS A 1 100 ? 5.349 -1.788 2.500 1.00 93.12 100 HIS A CA 1
ATOM 798 C C . HIS A 1 100 ? 4.416 -0.568 2.468 1.00 93.12 100 HIS A C 1
ATOM 800 O O . HIS A 1 100 ? 4.015 -0.053 3.516 1.00 93.12 100 HIS A O 1
ATOM 806 N N . GLU A 1 101 ? 4.041 -0.120 1.268 1.00 95.94 101 GLU A N 1
ATOM 807 C CA . GLU A 1 101 ? 3.122 1.009 1.103 1.00 95.94 101 GLU A CA 1
ATOM 808 C C . GLU A 1 101 ? 1.712 0.656 1.599 1.00 95.94 101 GLU A C 1
ATOM 810 O O . GLU A 1 101 ? 1.051 1.458 2.263 1.00 95.94 101 GLU A O 1
ATOM 815 N N . LEU A 1 102 ? 1.260 -0.579 1.367 1.00 97.50 102 LEU A N 1
ATOM 816 C CA . LEU A 1 102 ? -0.021 -1.067 1.872 1.00 97.50 102 LEU A CA 1
ATOM 817 C C . LEU A 1 102 ? -0.073 -1.085 3.406 1.00 97.50 102 LEU A C 1
ATOM 819 O O . LEU A 1 102 ? -1.107 -0.747 3.986 1.00 97.50 102 LEU A O 1
ATOM 823 N N . ALA A 1 103 ? 1.042 -1.397 4.074 1.00 96.50 103 ALA A N 1
ATOM 824 C CA . ALA A 1 103 ? 1.150 -1.355 5.529 1.00 96.50 103 ALA A CA 1
ATOM 825 C C . ALA A 1 103 ? 0.935 0.064 6.079 1.00 96.50 103 ALA A C 1
ATOM 827 O O . ALA A 1 103 ? 0.300 0.221 7.123 1.00 96.50 103 ALA A O 1
ATOM 828 N N . HIS A 1 104 ? 1.373 1.112 5.368 1.00 95.62 104 HIS A N 1
ATOM 829 C CA . HIS A 1 104 ? 1.049 2.495 5.735 1.00 95.62 104 HIS A CA 1
ATOM 830 C C . HIS A 1 104 ? -0.458 2.767 5.672 1.00 95.62 104 HIS A C 1
ATOM 832 O O . HIS A 1 104 ? -1.015 3.357 6.603 1.00 95.62 104 HIS A O 1
ATOM 838 N N . LEU A 1 105 ? -1.134 2.296 4.620 1.00 97.62 105 LEU A N 1
ATOM 839 C CA . LEU A 1 105 ? -2.583 2.456 4.483 1.00 97.62 105 LEU A CA 1
ATOM 840 C C . LEU A 1 105 ? -3.355 1.686 5.561 1.00 97.62 105 LEU A C 1
ATOM 842 O O . LEU A 1 105 ? -4.279 2.238 6.163 1.00 97.62 105 LEU A O 1
ATOM 846 N N . LEU A 1 106 ? -2.966 0.438 5.830 1.00 98.06 106 LEU A N 1
ATOM 847 C CA . LEU A 1 106 ? -3.595 -0.420 6.835 1.00 98.06 106 LEU A CA 1
ATOM 848 C C . LEU A 1 106 ? -3.396 0.129 8.255 1.00 98.06 106 LEU A C 1
ATOM 850 O O . LEU A 1 106 ? -4.346 0.183 9.039 1.00 98.06 106 LEU A O 1
ATOM 854 N N . ALA A 1 107 ? -2.188 0.595 8.576 1.00 96.88 107 ALA A N 1
ATOM 855 C CA . ALA A 1 107 ? -1.893 1.215 9.862 1.00 96.88 107 ALA A CA 1
ATOM 856 C C . ALA A 1 107 ? -2.731 2.481 10.083 1.00 96.88 107 ALA A C 1
ATOM 858 O O . ALA A 1 107 ? -3.367 2.622 11.130 1.00 96.88 107 ALA A O 1
ATOM 859 N N . GLN A 1 108 ? -2.805 3.369 9.084 1.00 97.62 108 GLN A N 1
ATOM 860 C CA . GLN A 1 108 ? -3.625 4.577 9.186 1.00 97.62 108 GLN A CA 1
ATOM 861 C C . GLN A 1 108 ? -5.122 4.250 9.274 1.00 97.62 108 GLN A C 1
ATOM 863 O O . GLN A 1 108 ? -5.842 4.889 10.041 1.00 97.62 108 GLN A O 1
ATOM 868 N N . PHE A 1 109 ? -5.598 3.238 8.542 1.00 97.75 109 PHE A N 1
ATOM 869 C CA . PHE A 1 109 ? -6.984 2.773 8.632 1.00 97.75 109 PHE A CA 1
ATOM 870 C C . PHE A 1 109 ? -7.362 2.377 10.058 1.00 97.75 109 PHE A C 1
ATOM 872 O O . PHE A 1 109 ? -8.372 2.850 10.581 1.00 97.75 109 PHE A O 1
ATOM 879 N N . ARG A 1 110 ? -6.517 1.566 10.700 1.00 97.56 110 ARG A N 1
ATOM 880 C CA . ARG A 1 110 ? -6.707 1.112 12.084 1.00 97.56 110 ARG A CA 1
ATOM 881 C C . ARG A 1 110 ? -6.580 2.252 13.094 1.00 97.56 110 ARG A C 1
ATOM 883 O O . ARG A 1 110 ? -7.282 2.267 14.102 1.00 97.56 110 ARG A O 1
ATOM 890 N N . ALA A 1 111 ? -5.708 3.223 12.830 1.00 96.12 111 ALA A N 1
ATOM 891 C CA . ALA A 1 111 ? -5.535 4.392 13.687 1.00 96.12 111 ALA A CA 1
ATOM 892 C C . ALA A 1 111 ? -6.661 5.434 13.553 1.00 96.12 111 ALA A C 1
ATOM 894 O O . ALA A 1 111 ? -6.832 6.287 14.432 1.00 96.12 111 ALA A O 1
ATOM 895 N N . GLY A 1 112 ? -7.441 5.374 12.472 1.00 94.50 112 GLY A N 1
ATOM 896 C CA . GLY A 1 112 ? -8.517 6.314 12.192 1.00 94.50 112 GLY A CA 1
ATOM 897 C C . GLY A 1 112 ? -7.979 7.719 11.920 1.00 94.50 112 GLY A C 1
ATOM 898 O O . GLY A 1 112 ? -7.185 7.922 11.005 1.00 94.50 112 GLY A O 1
ATOM 899 N N . ARG A 1 113 ? -8.435 8.705 12.704 1.00 91.00 113 ARG A N 1
ATOM 900 C CA . ARG A 1 113 ? -8.002 10.115 12.598 1.00 91.00 113 ARG A CA 1
ATOM 901 C C . ARG A 1 113 ? -6.738 10.430 13.401 1.00 91.00 113 ARG A C 1
ATOM 903 O O . ARG A 1 113 ? -6.259 11.559 13.357 1.00 91.00 113 ARG A O 1
ATOM 910 N N . ARG A 1 114 ? -6.211 9.470 14.166 1.00 92.81 114 ARG A N 1
ATOM 911 C CA . ARG A 1 114 ? -4.999 9.692 14.958 1.00 92.81 114 ARG A CA 1
ATOM 912 C C . ARG A 1 114 ? -3.790 9.811 14.037 1.00 92.81 114 ARG A C 1
ATOM 914 O O . ARG A 1 114 ? -3.644 9.040 13.088 1.00 92.81 114 ARG A O 1
ATOM 921 N N . ARG A 1 115 ? -2.899 10.747 14.365 1.00 90.56 115 ARG A N 1
ATOM 922 C CA . ARG A 1 115 ? -1.562 10.808 13.776 1.00 90.56 115 ARG A CA 1
AT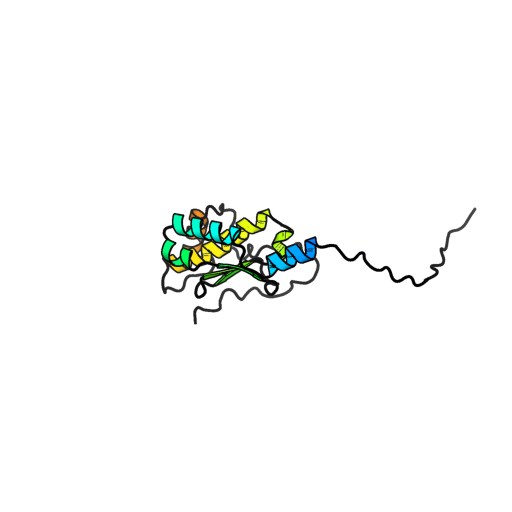OM 923 C C . ARG A 1 115 ? -0.735 9.654 14.337 1.00 90.56 115 ARG A C 1
ATOM 925 O O . ARG A 1 115 ? -0.620 9.522 15.553 1.00 90.56 115 ARG A O 1
ATOM 932 N N . ILE A 1 116 ? -0.159 8.846 13.454 1.00 89.94 116 ILE A N 1
ATOM 933 C CA . ILE A 1 116 ? 0.769 7.767 13.809 1.00 89.94 116 ILE A CA 1
ATOM 934 C C . ILE A 1 116 ? 2.181 8.109 13.346 1.00 89.94 116 ILE A C 1
ATOM 936 O O . ILE A 1 116 ? 2.371 8.892 12.412 1.00 89.94 116 ILE A O 1
ATOM 940 N N . LEU A 1 117 ? 3.179 7.540 14.019 1.00 85.94 117 LEU A N 1
ATOM 941 C CA . LEU A 1 117 ? 4.570 7.695 13.610 1.00 85.94 117 LEU A CA 1
ATOM 942 C C . LEU A 1 117 ? 4.836 6.912 12.317 1.00 85.94 117 LEU A C 1
ATOM 944 O O . LEU A 1 117 ? 4.349 5.782 12.183 1.00 85.94 117 LEU A O 1
ATOM 948 N N . PRO A 1 118 ? 5.658 7.452 11.398 1.00 81.88 118 PRO A N 1
ATOM 949 C CA . PRO A 1 118 ? 6.214 6.658 10.312 1.00 81.88 118 PRO A CA 1
ATOM 950 C C . PRO A 1 118 ? 6.908 5.423 10.891 1.00 81.88 118 PRO A C 1
ATOM 952 O O . PRO A 1 118 ? 7.716 5.543 11.810 1.00 81.88 118 PRO A O 1
ATOM 955 N N . HIS A 1 119 ? 6.548 4.238 10.394 1.00 85.50 119 HIS A N 1
ATOM 956 C CA . HIS A 1 119 ? 7.126 2.956 10.825 1.00 85.50 119 HIS A CA 1
ATOM 957 C C . HIS A 1 119 ? 7.008 2.661 12.339 1.00 85.50 119 HIS A C 1
ATOM 959 O O . HIS A 1 119 ? 7.776 1.868 12.886 1.00 85.50 119 HIS A O 1
ATOM 965 N N . GLY A 1 120 ? 6.031 3.282 13.016 1.00 87.06 120 GLY A N 1
ATOM 966 C CA . GLY A 1 120 ? 5.708 3.042 14.427 1.00 87.06 120 GLY A CA 1
ATOM 967 C C . GLY A 1 120 ? 5.032 1.689 14.685 1.00 87.06 120 GLY A C 1
ATOM 968 O O . GLY A 1 120 ? 4.901 0.858 13.786 1.00 87.06 120 GLY A O 1
ATOM 969 N N . LYS A 1 121 ? 4.562 1.467 15.921 1.00 93.19 121 LYS A N 1
ATOM 970 C CA . LYS A 1 121 ? 3.967 0.185 16.349 1.00 93.19 121 LYS A CA 1
ATOM 971 C C . LYS A 1 121 ? 2.787 -0.242 15.472 1.00 93.19 121 LYS A C 1
ATOM 973 O O . LYS A 1 121 ? 2.683 -1.412 15.122 1.00 93.19 121 LYS A O 1
ATOM 978 N N . GLU A 1 122 ? 1.931 0.700 15.076 1.00 94.62 122 GLU A N 1
ATOM 979 C CA . GLU A 1 122 ? 0.792 0.431 14.193 1.00 94.62 122 GLU A CA 1
ATOM 980 C C . GLU A 1 122 ? 1.233 -0.081 12.816 1.00 94.62 122 GLU A C 1
ATOM 982 O O . GLU A 1 122 ? 0.623 -1.000 12.271 1.00 94.62 122 GLU A O 1
ATOM 987 N N . TRP A 1 123 ? 2.309 0.485 12.268 1.00 93.56 123 TRP A N 1
ATOM 988 C CA . TRP A 1 123 ? 2.869 0.064 10.986 1.00 93.56 123 TRP A CA 1
ATOM 989 C C . TRP A 1 123 ? 3.599 -1.274 11.085 1.00 93.56 123 TRP A C 1
ATOM 991 O O . TRP A 1 123 ? 3.423 -2.127 10.222 1.00 93.56 123 TRP A O 1
ATOM 1001 N N . GLN A 1 124 ? 4.366 -1.496 12.155 1.00 90.88 124 GLN A N 1
ATOM 1002 C CA . GLN A 1 124 ? 5.036 -2.777 12.398 1.00 90.88 124 GLN A CA 1
ATOM 1003 C C . GLN A 1 124 ? 4.020 -3.913 12.514 1.00 90.88 124 GLN A C 1
ATOM 1005 O O . GLN A 1 124 ? 4.219 -4.978 11.935 1.00 90.88 124 GLN A O 1
ATOM 1010 N N . GLN A 1 125 ? 2.899 -3.672 13.202 1.00 93.62 125 GLN A N 1
ATOM 1011 C CA . GLN A 1 125 ? 1.820 -4.651 13.263 1.00 93.62 125 GLN A CA 1
ATOM 1012 C C . GLN A 1 125 ? 1.219 -4.907 11.877 1.00 93.62 125 GLN A C 1
ATOM 1014 O O . GLN A 1 125 ? 1.061 -6.057 11.491 1.00 93.62 125 GLN A O 1
ATOM 1019 N N . ALA A 1 126 ? 0.947 -3.853 11.101 1.00 94.25 126 ALA A N 1
ATOM 1020 C CA . ALA A 1 126 ? 0.465 -4.008 9.730 1.00 94.25 126 ALA A CA 1
ATOM 1021 C C . ALA A 1 126 ? 1.445 -4.797 8.839 1.00 94.25 126 ALA A C 1
ATOM 1023 O O . ALA A 1 126 ? 0.998 -5.564 7.997 1.00 94.25 126 ALA A O 1
ATOM 1024 N N . CYS A 1 127 ? 2.760 -4.660 9.037 1.00 91.56 127 CYS A N 1
ATOM 1025 C CA . CYS A 1 127 ? 3.758 -5.443 8.304 1.00 91.56 127 CYS A CA 1
ATOM 1026 C C . CYS A 1 127 ? 3.680 -6.934 8.619 1.00 91.56 127 CYS A C 1
ATOM 1028 O O . CYS A 1 127 ? 3.697 -7.741 7.693 1.00 91.56 127 CYS A O 1
ATOM 1030 N N . ARG A 1 128 ? 3.552 -7.293 9.902 1.00 91.81 128 ARG A N 1
ATOM 1031 C CA . ARG A 1 128 ? 3.392 -8.693 10.321 1.00 91.81 128 ARG A CA 1
ATOM 1032 C C . ARG A 1 128 ? 2.145 -9.314 9.708 1.00 91.81 128 ARG A C 1
ATOM 1034 O O . ARG A 1 128 ? 2.224 -10.403 9.155 1.00 91.81 128 ARG A O 1
ATOM 1041 N N . ASP A 1 129 ? 1.026 -8.594 9.745 1.00 93.31 129 ASP A N 1
ATOM 1042 C CA . ASP A 1 129 ? -0.241 -9.113 9.221 1.00 93.31 129 ASP A CA 1
ATOM 1043 C C . ASP A 1 129 ? -0.276 -9.177 7.680 1.00 93.31 129 ASP A C 1
ATOM 1045 O O . ASP A 1 129 ? -1.067 -9.910 7.090 1.00 93.31 129 ASP A O 1
ATOM 1049 N N . LEU A 1 130 ? 0.589 -8.407 7.013 1.00 91.94 130 LEU A N 1
ATOM 1050 C CA . LEU A 1 130 ? 0.817 -8.465 5.568 1.00 91.94 130 LEU A CA 1
ATOM 1051 C C . LEU A 1 130 ? 1.966 -9.412 5.193 1.00 91.94 130 LEU A C 1
ATOM 1053 O O . LEU A 1 130 ? 2.411 -9.382 4.046 1.00 91.94 130 LEU A O 1
ATOM 1057 N N . GLU A 1 131 ? 2.448 -10.231 6.132 1.00 87.38 131 GLU A N 1
ATOM 1058 C CA . GLU A 1 131 ? 3.505 -11.233 5.927 1.00 87.38 131 GLU A CA 1
ATOM 1059 C C . GLU A 1 131 ? 4.799 -10.642 5.349 1.00 87.38 131 GLU A C 1
ATOM 1061 O O . GLU A 1 131 ? 5.540 -11.270 4.593 1.00 87.38 131 GLU A O 1
ATOM 1066 N N . ILE A 1 132 ? 5.089 -9.399 5.717 1.00 73.31 132 ILE A N 1
ATOM 1067 C CA . ILE A 1 132 ? 6.352 -8.752 5.405 1.00 73.31 132 ILE A CA 1
ATOM 1068 C C . ILE A 1 132 ? 7.358 -9.219 6.467 1.00 73.31 132 ILE A C 1
ATOM 1070 O O . ILE A 1 132 ? 7.393 -8.671 7.567 1.00 73.31 132 ILE A O 1
ATOM 1074 N N . ALA A 1 133 ? 8.137 -10.264 6.166 1.00 51.62 133 ALA A N 1
ATOM 1075 C CA . ALA A 1 133 ? 9.064 -10.881 7.121 1.00 51.62 133 ALA A CA 1
ATOM 1076 C C . ALA A 1 133 ? 10.061 -9.874 7.744 1.00 51.62 133 ALA A C 1
ATOM 1078 O O . ALA A 1 133 ? 10.625 -9.023 7.053 1.00 51.62 133 ALA A O 1
ATOM 1079 N N . ASP A 1 134 ? 10.279 -10.030 9.056 1.00 44.56 134 ASP A N 1
ATOM 1080 C CA . ASP A 1 134 ? 10.876 -9.125 10.061 1.00 44.56 134 ASP A CA 1
ATOM 1081 C C . ASP A 1 134 ? 12.319 -8.609 9.836 1.00 44.56 134 ASP A C 1
ATOM 1083 O O . ASP A 1 134 ? 12.881 -7.955 10.718 1.00 44.56 134 ASP A O 1
ATOM 1087 N N . ASP A 1 135 ? 12.932 -8.769 8.660 1.00 44.19 135 ASP A N 1
ATOM 1088 C CA . ASP A 1 135 ? 14.227 -8.114 8.389 1.00 44.19 135 ASP A CA 1
ATOM 1089 C C . ASP A 1 135 ? 14.106 -6.586 8.207 1.00 44.19 135 ASP A C 1
ATOM 1091 O O . ASP A 1 135 ? 15.105 -5.870 8.074 1.00 44.19 135 ASP A O 1
ATOM 1095 N N . PHE A 1 136 ? 12.888 -6.043 8.308 1.00 47.19 136 PHE A N 1
ATOM 1096 C CA . PHE A 1 136 ? 12.589 -4.617 8.422 1.00 47.19 136 PHE A CA 1
ATOM 1097 C C . PHE A 1 136 ? 12.931 -4.076 9.814 1.00 47.19 136 PHE A C 1
ATOM 1099 O O . PHE A 1 136 ? 12.077 -3.572 10.544 1.00 47.19 136 PHE A O 1
ATOM 1106 N N . ARG A 1 137 ? 14.213 -4.117 10.194 1.00 37.84 137 ARG A N 1
ATOM 1107 C CA . ARG A 1 137 ? 14.681 -3.323 11.336 1.00 37.84 137 ARG A CA 1
ATOM 1108 C C . ARG A 1 137 ? 14.270 -1.871 11.113 1.00 37.84 137 ARG A C 1
ATOM 1110 O O . ARG A 1 137 ? 14.667 -1.277 10.109 1.00 37.84 137 ARG A O 1
ATOM 1117 N N . ALA A 1 138 ? 13.527 -1.341 12.087 1.00 37.50 138 ALA A N 1
ATOM 1118 C CA . ALA A 1 138 ? 12.983 0.010 12.259 1.00 37.50 138 ALA A CA 1
ATOM 1119 C C . ALA A 1 138 ? 14.029 1.150 12.235 1.00 37.50 138 ALA A C 1
ATOM 1121 O O . ALA A 1 138 ? 14.026 2.066 13.050 1.00 37.50 138 ALA A O 1
ATOM 1122 N N . SER A 1 139 ? 14.960 1.092 11.296 1.00 35.03 139 SER A N 1
ATOM 1123 C CA . SER A 1 139 ? 15.828 2.184 10.899 1.00 35.03 139 SER A CA 1
ATOM 1124 C C . SER A 1 139 ? 15.329 2.658 9.543 1.00 35.03 139 SER A C 1
ATOM 1126 O O . SER A 1 139 ? 14.870 1.831 8.759 1.00 35.03 139 SER A O 1
ATOM 1128 N N . GLY A 1 140 ? 15.421 3.952 9.242 1.00 38.12 140 GLY A N 1
ATOM 1129 C CA . GLY A 1 140 ? 15.113 4.541 7.930 1.00 38.12 140 GLY A CA 1
ATOM 1130 C C . GLY A 1 140 ? 16.015 4.039 6.787 1.00 38.12 140 GLY A C 1
ATOM 1131 O O . GLY A 1 140 ? 16.596 4.823 6.044 1.00 38.12 140 GLY A O 1
ATOM 1132 N N . ARG A 1 141 ? 16.193 2.720 6.664 1.00 34.97 141 ARG A N 1
ATOM 1133 C CA . ARG A 1 141 ? 17.079 2.000 5.748 1.00 34.97 141 ARG A CA 1
ATOM 1134 C C . ARG A 1 141 ? 16.324 1.125 4.741 1.00 34.97 141 ARG A C 1
ATOM 1136 O O . ARG A 1 141 ? 16.986 0.496 3.924 1.00 34.97 141 ARG A O 1
ATOM 1143 N N . TYR A 1 142 ? 14.988 1.152 4.758 1.00 38.09 142 TYR A N 1
ATOM 1144 C CA . TYR A 1 142 ? 14.127 0.524 3.746 1.00 38.09 142 TYR A CA 1
ATOM 1145 C C . TYR A 1 142 ? 13.196 1.510 3.024 1.00 38.09 142 TYR A C 1
ATOM 1147 O O . TYR A 1 142 ? 12.223 1.099 2.406 1.00 38.09 142 TYR A O 1
ATOM 1155 N N . ALA A 1 143 ? 13.577 2.791 2.940 1.00 38.72 143 ALA A N 1
ATOM 1156 C CA . ALA A 1 143 ? 13.608 3.334 1.584 1.00 38.72 143 ALA A CA 1
ATOM 1157 C C . ALA A 1 143 ? 14.496 2.350 0.829 1.00 38.72 143 ALA A C 1
ATOM 1159 O O . ALA A 1 143 ? 15.640 2.185 1.269 1.00 38.72 143 ALA A O 1
ATOM 1160 N N . VAL A 1 144 ? 13.963 1.622 -0.166 1.00 37.50 144 VAL A N 1
ATOM 1161 C CA . VAL A 1 144 ? 14.768 0.771 -1.056 1.00 37.50 144 VAL A CA 1
ATOM 1162 C C . VAL A 1 144 ? 16.098 1.470 -1.203 1.00 37.50 144 VAL A C 1
ATOM 1164 O O . VAL A 1 144 ? 16.153 2.636 -1.607 1.00 37.50 144 VAL A O 1
ATOM 1167 N N . ARG A 1 145 ? 17.151 0.831 -0.692 1.00 35.66 145 ARG A N 1
ATOM 1168 C CA . ARG A 1 145 ? 18.476 1.405 -0.717 1.00 35.66 145 ARG A CA 1
ATOM 1169 C C . ARG A 1 145 ? 18.827 1.415 -2.200 1.00 35.66 145 ARG A C 1
ATOM 1171 O O . ARG A 1 145 ? 19.498 0.512 -2.671 1.00 35.66 145 ARG A O 1
ATOM 1178 N N . LEU A 1 146 ? 18.457 2.479 -2.914 1.00 40.53 146 LEU A N 1
ATOM 1179 C CA . LEU A 1 146 ? 18.945 2.835 -4.246 1.00 40.53 146 LEU A CA 1
ATOM 1180 C C . LEU A 1 146 ? 20.469 3.082 -4.220 1.00 40.53 146 LEU A C 1
ATOM 1182 O O . LEU A 1 146 ? 21.025 3.694 -5.119 1.00 40.53 146 LEU A O 1
ATOM 1186 N N . ARG A 1 147 ? 21.186 2.627 -3.179 1.00 37.53 147 ARG A N 1
ATOM 1187 C CA . ARG A 1 147 ? 22.634 2.763 -2.996 1.00 37.53 147 ARG A CA 1
ATOM 1188 C C . ARG A 1 147 ? 23.425 1.744 -3.823 1.00 37.53 147 ARG A C 1
ATOM 1190 O O . ARG A 1 147 ? 24.610 1.579 -3.573 1.00 37.53 147 ARG A O 1
ATOM 1197 N N . ALA A 1 148 ? 22.780 1.123 -4.811 1.00 35.78 148 ALA A N 1
ATOM 1198 C CA . ALA A 1 148 ? 23.423 0.502 -5.963 1.00 35.78 148 ALA A CA 1
ATOM 1199 C C . ALA A 1 148 ? 23.147 1.257 -7.286 1.00 35.78 148 ALA A C 1
ATOM 1201 O O . ALA A 1 148 ? 23.517 0.758 -8.341 1.00 35.78 148 ALA A O 1
ATOM 1202 N N . TRP A 1 149 ? 22.550 2.463 -7.265 1.00 41.12 149 TRP A N 1
ATOM 1203 C CA . TRP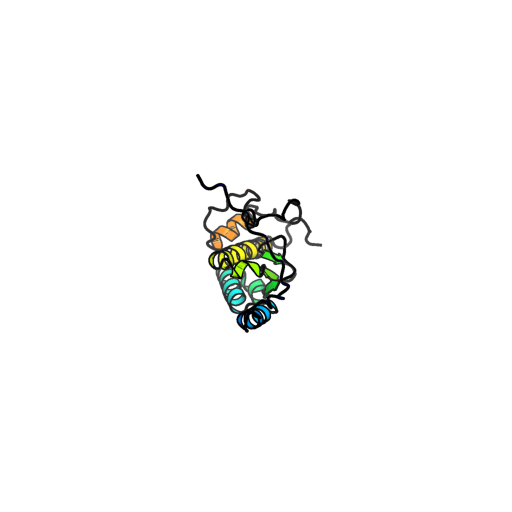 A 1 149 ? 22.589 3.363 -8.427 1.00 41.12 149 TRP A CA 1
ATOM 1204 C C . TRP A 1 149 ? 23.868 4.205 -8.385 1.00 41.12 149 TRP A C 1
ATOM 1206 O O . TRP A 1 149 ? 24.036 4.989 -7.443 1.00 41.12 149 TRP A O 1
ATOM 1216 N N . PRO A 1 150 ? 24.771 4.105 -9.377 1.00 31.16 150 PRO A N 1
ATOM 1217 C CA . PRO A 1 150 ? 25.900 5.015 -9.470 1.00 31.16 150 PRO A CA 1
ATOM 1218 C C . PRO A 1 150 ? 25.382 6.434 -9.746 1.00 31.16 150 PRO A C 1
ATOM 1220 O O . PRO A 1 150 ? 24.631 6.659 -10.689 1.00 31.16 150 PRO A O 1
ATOM 1223 N N . ALA A 1 151 ? 25.815 7.375 -8.906 1.00 29.05 151 ALA A N 1
ATOM 1224 C CA . ALA A 1 151 ? 25.833 8.819 -9.145 1.00 29.05 151 ALA A CA 1
ATOM 1225 C C . ALA A 1 151 ? 24.488 9.528 -9.422 1.00 29.05 151 ALA A C 1
ATOM 1227 O O . ALA A 1 151 ? 24.299 10.040 -10.512 1.00 29.05 151 ALA A O 1
ATOM 1228 N N . VAL A 1 152 ? 23.605 9.682 -8.419 1.00 34.81 152 VAL A N 1
ATOM 1229 C CA . VAL A 1 152 ? 22.718 10.881 -8.348 1.00 34.81 152 VAL A CA 1
ATOM 1230 C C . VAL A 1 152 ? 22.086 11.173 -6.975 1.00 34.81 152 VAL A C 1
ATOM 1232 O O . VAL A 1 152 ? 21.703 12.309 -6.727 1.00 34.81 152 VAL A O 1
ATOM 1235 N N . ALA A 1 153 ? 21.986 10.230 -6.035 1.00 31.69 153 ALA A N 1
ATOM 1236 C CA . ALA A 1 153 ? 21.220 10.467 -4.801 1.00 31.69 153 ALA A CA 1
ATOM 1237 C C . ALA A 1 153 ? 22.087 10.938 -3.616 1.00 31.69 153 ALA A C 1
ATOM 1239 O O . ALA A 1 153 ? 22.317 10.199 -2.657 1.00 31.69 153 ALA A O 1
ATOM 1240 N N . ARG A 1 154 ? 22.563 12.187 -3.666 1.00 28.94 154 ARG A N 1
ATOM 1241 C CA . ARG A 1 154 ? 22.942 12.928 -2.454 1.00 28.94 154 ARG A CA 1
ATOM 1242 C C . ARG A 1 154 ? 21.754 13.831 -2.116 1.00 28.94 154 ARG A C 1
ATOM 1244 O O . ARG A 1 154 ? 21.423 14.683 -2.934 1.00 28.94 154 ARG A O 1
ATOM 1251 N N . THR A 1 155 ? 21.184 13.653 -0.919 1.00 28.38 155 THR A N 1
ATOM 1252 C CA . THR A 1 155 ? 20.270 14.566 -0.188 1.00 28.38 155 THR A CA 1
ATOM 1253 C C . THR A 1 155 ? 18.841 14.038 0.044 1.00 28.38 155 THR A C 1
ATOM 1255 O O . THR A 1 155 ? 18.156 13.610 -0.877 1.00 28.38 155 THR A O 1
ATOM 1258 N N . MET A 1 156 ? 18.426 14.163 1.313 1.00 26.64 156 MET A N 1
ATOM 1259 C CA . MET A 1 156 ? 17.072 14.132 1.889 1.00 26.64 156 MET A CA 1
ATOM 1260 C C . MET A 1 156 ? 16.469 12.802 2.380 1.00 26.64 156 MET A C 1
ATOM 1262 O O . MET A 1 156 ? 15.535 12.234 1.822 1.00 26.64 156 MET A O 1
ATOM 1266 N N . GLU A 1 157 ? 16.935 12.410 3.569 1.00 33.38 157 GLU A N 1
ATOM 1267 C CA . GLU A 1 157 ? 16.056 12.234 4.737 1.00 33.38 157 GLU A CA 1
ATOM 1268 C C . GLU A 1 157 ? 15.147 13.481 4.866 1.00 33.38 157 GLU A C 1
ATOM 1270 O O . GLU A 1 157 ? 15.584 14.579 4.535 1.00 33.38 157 GLU A O 1
ATOM 1275 N N . VAL A 1 158 ? 13.898 13.335 5.316 1.00 33.31 158 VAL A N 1
ATOM 1276 C CA . VAL A 1 158 ? 12.854 14.389 5.381 1.00 33.31 158 VAL A CA 1
ATOM 1277 C C . VAL A 1 158 ? 11.981 14.541 4.115 1.00 33.31 158 VAL A C 1
ATOM 1279 O O . VAL A 1 158 ? 12.082 15.507 3.367 1.00 33.31 158 VAL A O 1
ATOM 1282 N N . ASN A 1 159 ? 11.024 13.622 3.917 1.00 29.52 159 ASN A N 1
ATOM 1283 C CA . ASN A 1 159 ? 9.710 14.002 3.357 1.00 29.52 159 ASN A CA 1
ATOM 1284 C C . ASN A 1 159 ? 8.537 13.061 3.715 1.00 29.52 159 ASN A C 1
ATOM 1286 O O . ASN A 1 159 ? 7.434 13.234 3.201 1.00 29.52 159 ASN A O 1
ATOM 1290 N N . SER A 1 160 ? 8.709 12.122 4.654 1.00 35.91 160 SER A N 1
ATOM 1291 C CA . SER A 1 160 ? 7.609 11.300 5.200 1.00 35.91 160 SER A CA 1
ATOM 1292 C C . SER A 1 160 ? 6.732 12.048 6.225 1.00 35.91 160 SER A C 1
ATOM 1294 O O . SER A 1 160 ? 6.045 11.421 7.028 1.00 35.91 160 SER A O 1
ATOM 1296 N N . THR A 1 161 ? 6.779 13.386 6.242 1.00 36.19 161 THR A N 1
ATOM 1297 C CA . THR A 1 161 ? 6.164 14.252 7.266 1.00 36.19 161 THR A CA 1
ATOM 1298 C C . THR A 1 161 ? 5.161 15.283 6.746 1.00 36.19 161 THR A C 1
ATOM 1300 O O . THR A 1 161 ? 4.617 16.017 7.567 1.00 36.19 161 THR A O 1
ATOM 1303 N N . ARG A 1 162 ? 4.819 15.321 5.451 1.00 34.56 162 ARG A N 1
ATOM 1304 C CA . ARG A 1 162 ? 3.557 15.968 5.038 1.00 34.56 162 ARG A CA 1
ATOM 1305 C C . ARG A 1 162 ? 2.450 14.938 5.266 1.00 34.56 162 ARG A C 1
ATOM 1307 O O . ARG A 1 162 ? 2.249 14.054 4.448 1.00 34.56 162 ARG A O 1
ATOM 1314 N N . GLY A 1 163 ? 1.884 14.845 6.463 1.00 31.58 163 GLY A N 1
ATOM 1315 C CA . GLY A 1 163 ? 1.066 15.918 7.013 1.00 31.58 163 GLY A CA 1
ATOM 1316 C C . GLY A 1 163 ? -0.310 15.729 6.394 1.00 31.58 163 GLY A C 1
ATOM 1317 O O . GLY A 1 163 ? -0.531 16.111 5.251 1.00 31.58 163 GLY A O 1
ATOM 1318 N N . PHE A 1 164 ? -1.169 15.003 7.107 1.00 34.12 164 PHE A N 1
ATOM 1319 C CA . PHE A 1 164 ? -2.593 14.941 6.815 1.00 34.12 164 PHE A CA 1
ATOM 1320 C C . PHE A 1 164 ? -3.180 16.329 7.077 1.00 34.12 164 PHE A C 1
ATOM 1322 O O . PHE A 1 164 ? -3.680 16.560 8.171 1.00 34.12 164 PHE A O 1
ATOM 1329 N N . ASP A 1 165 ? -3.093 17.213 6.089 1.00 31.59 165 ASP A N 1
ATOM 1330 C CA . ASP A 1 165 ? -3.826 18.482 6.040 1.00 31.59 165 ASP A CA 1
ATOM 1331 C C . ASP A 1 165 ? -4.750 18.469 4.830 1.00 31.59 165 ASP A C 1
ATOM 1333 O O . ASP A 1 165 ? -4.238 18.328 3.697 1.00 31.59 165 ASP A O 1
#

Radius of gyration: 22.12 Å; chains: 1; bounding box: 79×30×56 Å

Foldseek 3Di:
DDDDDDDDDDDDDDPPPDPPPDCVVVVLVVQQVDWDVVLLVVLLVLCVLVVNNVLSVQATEHEDCPPDQFQWAADLVNNYIYGHSCCVVPVVVVLLRSQLNSLVNQLCSVVPPDDDDDVDPSSVVSCVSSVVDDPPDPDPCPSPPPVPDPDDDDDDDDDPPPDPD